Protein AF-A0AAV6TNE2-F1 (afdb_monomer_lite)

Secondary structure (DSSP, 8-state):
-HHHHHHH--------SSS----B-TTSTT--TTS--B-------TTHHHHHHTS----S------S---HHHHHHS-TT-SS-----------GGGTTTTTTS-SS-----TTS-----

Structure (mmCIF, N/CA/C/O backbone):
data_AF-A0AAV6TNE2-F1
#
_entry.id   AF-A0AAV6TNE2-F1
#
loop_
_atom_site.group_PDB
_atom_site.id
_atom_site.type_symbol
_atom_site.label_atom_id
_atom_site.label_alt_id
_atom_site.label_comp_id
_atom_site.label_asym_id
_atom_site.label_entity_id
_atom_site.label_seq_id
_atom_site.pdbx_PDB_ins_code
_atom_site.Cartn_x
_atom_site.Cartn_y
_atom_site.Cartn_z
_atom_site.occupancy
_atom_site.B_iso_or_equiv
_atom_site.auth_seq_id
_atom_site.auth_comp_id
_atom_site.auth_asym_id
_atom_site.auth_atom_id
_atom_site.pdbx_PDB_model_num
ATOM 1 N N . MET A 1 1 ? -9.514 10.725 19.065 1.00 85.75 1 MET A N 1
ATOM 2 C CA . MET A 1 1 ? -9.821 9.895 17.883 1.00 85.75 1 MET A CA 1
ATOM 3 C C . MET A 1 1 ? -9.699 10.674 16.581 1.00 85.75 1 MET A C 1
ATOM 5 O O . MET A 1 1 ? -8.943 10.235 15.737 1.00 85.75 1 MET A O 1
ATOM 9 N N . HIS A 1 2 ? -10.319 11.853 16.436 1.00 88.06 2 HIS A N 1
ATOM 10 C CA . HIS A 1 2 ? -10.117 12.716 15.256 1.00 88.06 2 HIS A CA 1
ATOM 11 C C . HIS A 1 2 ? -8.633 12.967 14.927 1.00 88.06 2 HIS A C 1
ATOM 13 O O . HIS A 1 2 ? -8.167 12.573 13.869 1.00 88.06 2 HIS A O 1
ATOM 19 N N . LEU A 1 3 ? -7.871 13.511 15.886 1.00 91.88 3 LEU A N 1
ATOM 20 C CA . LEU A 1 3 ? -6.433 13.774 15.720 1.00 91.88 3 LEU A CA 1
ATOM 21 C C . LEU A 1 3 ? 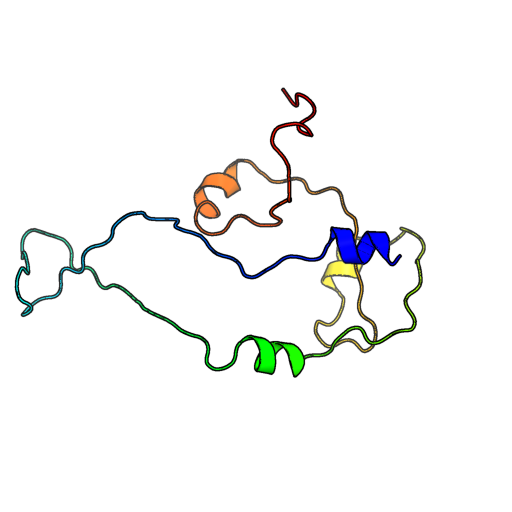-5.613 12.512 15.412 1.00 91.88 3 LEU A C 1
ATOM 23 O O . LEU A 1 3 ? -4.616 12.584 14.707 1.00 91.88 3 LEU A O 1
ATOM 27 N N . PHE A 1 4 ? -6.037 11.360 15.933 1.00 90.25 4 PHE A N 1
ATOM 28 C CA . PHE A 1 4 ? -5.383 10.077 15.681 1.00 90.25 4 PHE A CA 1
ATOM 29 C C . PHE A 1 4 ? -5.547 9.658 14.211 1.00 90.25 4 PHE A C 1
ATOM 31 O O . PHE A 1 4 ? -4.566 9.358 13.537 1.00 90.25 4 PHE A O 1
ATOM 38 N N . ILE A 1 5 ? -6.771 9.748 13.683 1.00 91.00 5 ILE A N 1
ATOM 39 C CA . ILE A 1 5 ? -7.077 9.449 12.277 1.00 91.00 5 ILE A CA 1
ATOM 40 C C . ILE A 1 5 ? -6.403 10.464 11.338 1.00 91.00 5 ILE A C 1
ATOM 42 O O . ILE A 1 5 ? -5.807 10.082 10.330 1.00 91.00 5 ILE A O 1
ATOM 46 N N . GLU A 1 6 ? -6.428 11.755 11.679 1.00 90.50 6 GLU A N 1
ATOM 47 C CA . GLU A 1 6 ? -5.737 12.789 10.897 1.00 90.50 6 GLU A CA 1
ATOM 48 C C . GLU A 1 6 ? -4.224 12.558 10.852 1.00 90.50 6 GLU A C 1
ATOM 50 O O . GLU A 1 6 ? -3.627 12.628 9.776 1.00 90.50 6 GLU A O 1
ATOM 55 N N . LYS A 1 7 ? -3.601 12.212 11.991 1.00 88.69 7 LYS A N 1
ATOM 56 C CA . LYS A 1 7 ? -2.170 11.876 12.057 1.00 88.69 7 LYS A CA 1
ATOM 57 C C . LYS A 1 7 ? -1.834 10.666 11.183 1.00 88.69 7 LYS A C 1
ATOM 59 O O . LYS A 1 7 ? -0.737 10.624 10.630 1.00 88.69 7 LYS A O 1
ATOM 64 N N . GLY A 1 8 ? -2.754 9.713 11.022 1.00 88.31 8 GLY A N 1
ATOM 65 C CA . GLY A 1 8 ? -2.595 8.539 10.155 1.00 88.31 8 GLY A CA 1
ATOM 66 C C . GLY A 1 8 ? -2.837 8.798 8.663 1.00 88.31 8 GLY A C 1
ATOM 67 O O . GLY A 1 8 ? -2.426 7.997 7.828 1.00 88.31 8 GLY A O 1
ATOM 68 N N . THR A 1 9 ? -3.455 9.920 8.290 1.00 88.88 9 THR A N 1
ATOM 69 C CA . THR A 1 9 ? -3.821 10.185 6.891 1.00 88.88 9 THR A CA 1
ATOM 70 C C . THR A 1 9 ? -2.579 10.450 6.030 1.00 88.88 9 THR A C 1
ATOM 72 O O . THR A 1 9 ? -1.680 11.210 6.406 1.00 88.88 9 THR A O 1
ATOM 75 N N . ARG A 1 10 ? -2.511 9.814 4.855 1.00 88.31 10 ARG A N 1
ATOM 76 C CA . ARG A 1 10 ? -1.423 9.953 3.872 1.00 88.31 10 ARG A CA 1
ATOM 77 C C . ARG A 1 10 ? -1.995 10.211 2.478 1.00 88.31 10 ARG A C 1
ATOM 79 O O . ARG A 1 10 ? -3.136 9.863 2.190 1.00 88.31 10 ARG A O 1
ATOM 86 N N . GLY A 1 11 ? -1.194 10.856 1.630 1.00 89.19 11 GLY A N 1
ATOM 87 C CA . GLY A 1 11 ? -1.503 11.034 0.210 1.00 89.19 11 GLY A CA 1
ATOM 88 C C . GLY A 1 11 ? -1.138 9.802 -0.623 1.00 89.19 11 GLY A C 1
ATOM 89 O O . GLY A 1 11 ? -0.816 8.745 -0.086 1.00 89.19 11 GLY A O 1
ATOM 90 N N . GLY A 1 12 ? -1.157 9.955 -1.948 1.00 88.38 12 GLY A N 1
ATOM 91 C CA . GLY A 1 12 ? -0.665 8.919 -2.857 1.00 88.38 12 GLY A CA 1
ATOM 92 C C . GLY A 1 12 ? 0.830 8.643 -2.666 1.00 88.38 12 GLY A C 1
ATOM 93 O O . GLY A 1 12 ? 1.610 9.552 -2.370 1.00 88.38 12 GLY A O 1
ATOM 94 N N . VAL A 1 13 ? 1.230 7.387 -2.860 1.00 88.06 13 VAL A N 1
ATOM 95 C CA . VAL A 1 13 ? 2.640 6.984 -2.842 1.00 88.06 13 VAL A CA 1
ATOM 96 C C . VAL A 1 13 ? 3.301 7.443 -4.142 1.00 88.06 13 VAL A C 1
ATOM 98 O O . VAL A 1 13 ? 2.860 7.085 -5.230 1.00 88.06 13 VAL A O 1
ATOM 101 N N . SER A 1 14 ? 4.367 8.234 -4.027 1.00 88.00 14 SER A N 1
ATOM 102 C CA . SER A 1 14 ? 5.191 8.673 -5.157 1.00 88.00 14 SER A CA 1
ATOM 103 C C . SER A 1 14 ? 6.650 8.376 -4.847 1.00 88.00 14 SER A C 1
ATOM 105 O O . SER A 1 14 ? 7.241 9.009 -3.974 1.00 88.00 14 SER A O 1
ATOM 107 N N . MET A 1 15 ? 7.234 7.424 -5.571 1.00 86.44 15 MET A N 1
ATOM 108 C CA . MET A 1 15 ? 8.582 6.926 -5.318 1.00 86.44 15 MET A CA 1
ATOM 109 C C . MET A 1 15 ? 9.343 6.710 -6.625 1.00 86.44 15 MET A C 1
ATOM 111 O O . MET A 1 15 ? 8.768 6.326 -7.640 1.00 86.44 15 MET A O 1
ATOM 115 N N . ILE A 1 16 ? 10.655 6.943 -6.579 1.00 87.00 16 ILE A N 1
ATOM 116 C CA . ILE A 1 16 ? 11.591 6.581 -7.644 1.00 87.00 16 ILE A CA 1
ATOM 117 C C . ILE A 1 16 ? 12.646 5.679 -7.014 1.00 87.00 16 ILE A C 1
ATOM 119 O O . ILE A 1 16 ? 13.559 6.165 -6.350 1.00 87.00 16 ILE A O 1
ATOM 123 N N . THR A 1 17 ? 12.512 4.373 -7.224 1.00 85.31 17 THR A N 1
ATOM 124 C CA . THR A 1 17 ? 13.457 3.379 -6.701 1.00 85.31 17 THR A CA 1
ATOM 125 C C . THR A 1 17 ? 14.705 3.292 -7.578 1.00 85.31 17 THR A C 1
ATOM 127 O O . THR A 1 17 ? 15.839 3.322 -7.104 1.00 85.31 17 THR A O 1
ATOM 130 N N . HIS A 1 18 ? 14.498 3.316 -8.897 1.00 85.06 18 HIS A N 1
ATOM 131 C CA . HIS A 1 18 ? 15.547 3.292 -9.901 1.00 85.06 18 HIS A CA 1
ATOM 132 C C . HIS A 1 18 ? 15.469 4.535 -10.792 1.00 85.06 18 HIS A C 1
ATOM 134 O O . HIS A 1 18 ? 14.504 4.737 -11.527 1.00 85.06 18 HIS A O 1
ATOM 140 N N . ARG A 1 19 ? 16.502 5.386 -10.745 1.00 86.00 19 ARG A N 1
ATOM 141 C CA . ARG A 1 19 ? 16.484 6.713 -11.392 1.00 86.00 19 ARG A CA 1
ATOM 142 C C . ARG A 1 19 ? 16.433 6.676 -12.920 1.00 86.00 19 ARG A C 1
ATOM 144 O O . ARG A 1 19 ? 15.983 7.644 -13.524 1.00 86.00 19 ARG A O 1
ATOM 151 N N . HIS A 1 20 ? 16.934 5.614 -13.550 1.00 89.88 20 HIS A N 1
ATOM 152 C CA . HIS A 1 20 ? 16.993 5.524 -15.006 1.00 89.88 20 HIS A CA 1
ATOM 153 C C . HIS A 1 20 ? 17.054 4.073 -15.480 1.00 89.88 20 HIS A C 1
ATOM 155 O O . HIS A 1 20 ? 18.040 3.386 -15.237 1.00 89.88 20 HIS A O 1
ATOM 161 N N . SER A 1 21 ? 16.052 3.635 -16.242 1.00 89.12 21 SER A N 1
ATOM 162 C CA . SER A 1 21 ? 16.077 2.354 -16.951 1.00 89.12 21 SER A CA 1
ATOM 163 C C . SER A 1 21 ? 15.914 2.583 -18.451 1.00 89.12 21 SER A C 1
ATOM 165 O O . SER A 1 21 ? 15.169 3.466 -18.873 1.00 89.12 21 SER A O 1
ATOM 167 N N . LYS A 1 22 ? 16.602 1.775 -19.260 1.00 92.12 22 LYS A N 1
ATOM 168 C CA . LYS A 1 22 ? 16.528 1.800 -20.723 1.00 92.12 22 LYS A CA 1
ATOM 169 C C . LYS A 1 22 ? 16.177 0.406 -21.225 1.00 92.12 22 LYS A C 1
ATOM 171 O O . LYS A 1 22 ? 16.831 -0.561 -20.848 1.00 92.12 22 LYS A O 1
ATOM 176 N N . ALA A 1 23 ? 15.156 0.302 -22.069 1.00 94.44 23 ALA A N 1
ATOM 177 C CA . ALA A 1 23 ? 14.796 -0.964 -22.691 1.00 94.44 23 ALA A CA 1
ATOM 178 C C . ALA A 1 23 ? 15.882 -1.414 -23.688 1.00 94.44 23 ALA A C 1
ATOM 180 O O . ALA A 1 23 ? 16.463 -0.587 -24.393 1.00 94.44 23 ALA A O 1
ATOM 181 N N . ASN A 1 24 ? 16.118 -2.722 -23.768 1.00 96.69 24 ASN A N 1
ATOM 182 C CA . ASN A 1 24 ? 16.977 -3.360 -24.764 1.00 96.69 24 ASN A CA 1
ATOM 183 C C . ASN A 1 24 ? 16.198 -4.528 -25.375 1.00 96.69 24 ASN A C 1
ATOM 185 O O . ASN A 1 24 ? 16.179 -5.624 -24.822 1.00 96.69 24 ASN A O 1
ATOM 189 N N . ILE A 1 25 ? 15.473 -4.269 -26.466 1.00 96.50 25 ILE A N 1
ATOM 190 C CA . ILE A 1 25 ? 14.532 -5.231 -27.057 1.00 96.50 25 ILE A CA 1
ATOM 191 C C . ILE A 1 25 ? 14.989 -5.565 -28.483 1.00 96.50 25 ILE A C 1
ATOM 193 O O . ILE A 1 25 ? 15.121 -4.637 -29.292 1.00 96.50 25 ILE A O 1
ATOM 197 N N . PRO A 1 26 ? 15.202 -6.851 -28.827 1.00 96.38 26 PRO A N 1
ATOM 198 C CA . PRO A 1 26 ? 15.595 -7.258 -30.173 1.00 96.38 26 PRO A CA 1
ATOM 199 C C . PRO A 1 26 ? 14.685 -6.666 -31.256 1.00 96.38 26 PRO A C 1
ATOM 201 O O . PRO A 1 26 ? 13.461 -6.716 -31.152 1.00 96.38 26 PRO A O 1
ATOM 204 N N . GLY A 1 27 ? 15.289 -6.100 -32.303 1.00 93.06 27 GLY A N 1
ATOM 205 C CA . GLY A 1 27 ? 14.563 -5.524 -33.443 1.00 93.06 27 GLY A CA 1
ATOM 206 C C . GLY A 1 27 ? 14.093 -4.075 -33.267 1.00 93.06 27 GLY A C 1
ATOM 207 O O . GLY A 1 27 ? 13.504 -3.520 -34.192 1.00 93.06 27 GLY A O 1
ATOM 208 N N . THR A 1 28 ? 14.373 -3.436 -32.128 1.00 94.31 28 THR A N 1
ATOM 209 C CA . THR A 1 28 ? 14.111 -2.002 -31.917 1.00 94.31 28 THR A CA 1
ATOM 210 C C . THR A 1 28 ? 15.338 -1.132 -32.218 1.00 94.31 28 THR A C 1
ATOM 212 O O . THR A 1 28 ? 16.479 -1.601 -32.223 1.00 94.31 28 THR A O 1
ATOM 215 N N . ILE A 1 29 ? 15.115 0.160 -32.489 1.00 93.06 29 ILE A N 1
ATOM 216 C CA . ILE A 1 29 ? 16.195 1.133 -32.710 1.00 93.06 29 ILE A CA 1
ATOM 217 C C . ILE A 1 29 ? 17.042 1.247 -31.436 1.00 93.06 29 ILE A C 1
ATOM 219 O O . ILE A 1 29 ? 16.524 1.545 -30.363 1.00 93.06 29 ILE A O 1
ATOM 223 N N . GLY A 1 30 ? 18.357 1.053 -31.572 1.00 91.19 30 GLY A N 1
ATOM 224 C CA . GLY A 1 30 ? 19.299 1.131 -30.453 1.00 91.19 30 GLY A CA 1
ATOM 225 C C . GLY A 1 30 ? 19.464 -0.164 -29.648 1.00 91.19 30 GLY A C 1
ATOM 226 O O . GLY A 1 30 ? 20.096 -0.107 -28.595 1.00 91.19 30 GLY A O 1
ATOM 227 N N . TYR A 1 31 ? 18.930 -1.296 -30.128 1.00 96.50 31 TYR A N 1
ATOM 228 C CA . TYR A 1 31 ? 19.192 -2.630 -29.575 1.00 96.50 31 TYR A CA 1
ATOM 229 C C . TYR A 1 31 ? 20.684 -2.988 -29.621 1.00 96.50 31 TYR A C 1
ATOM 231 O O . TYR A 1 31 ? 21.343 -2.800 -30.648 1.00 96.50 31 TYR A O 1
ATOM 239 N N . ASN A 1 32 ? 21.191 -3.565 -28.531 1.00 96.00 32 ASN A N 1
ATOM 240 C CA . ASN A 1 32 ? 22.545 -4.093 -28.433 1.00 96.00 32 ASN A CA 1
ATOM 241 C C . ASN A 1 32 ? 22.506 -5.587 -28.075 1.00 96.00 32 ASN A C 1
ATOM 243 O O . ASN A 1 32 ? 22.125 -5.957 -26.967 1.00 96.00 32 ASN A O 1
ATOM 247 N N . ALA A 1 33 ? 22.957 -6.442 -28.999 1.00 95.44 33 ALA A N 1
ATOM 248 C CA . ALA A 1 33 ? 23.020 -7.893 -28.800 1.00 95.44 33 ALA A CA 1
ATOM 249 C C . ALA A 1 33 ? 24.079 -8.344 -27.774 1.00 95.44 33 ALA A C 1
ATOM 251 O O . ALA A 1 33 ? 24.089 -9.509 -27.391 1.00 95.44 33 ALA A O 1
ATOM 252 N N . GLN A 1 34 ? 24.980 -7.446 -27.358 1.00 96.56 34 GLN A N 1
ATOM 253 C CA . GLN A 1 34 ? 25.967 -7.698 -26.301 1.00 96.56 34 GLN A CA 1
ATOM 254 C C . GLN A 1 34 ? 25.434 -7.374 -24.898 1.00 96.56 34 GLN A C 1
ATOM 256 O O . GLN A 1 34 ? 26.095 -7.675 -23.909 1.00 96.56 34 GLN A O 1
ATOM 261 N N . GLU A 1 35 ? 24.264 -6.742 -24.802 1.00 94.69 35 GLU A N 1
ATOM 262 C CA . GLU A 1 35 ? 23.599 -6.430 -23.538 1.00 94.69 35 GLU A CA 1
ATOM 263 C C . GLU A 1 35 ? 22.415 -7.374 -23.308 1.00 94.69 35 GLU A C 1
ATOM 265 O O . GLU A 1 35 ? 21.831 -7.915 -24.247 1.00 94.69 35 GLU A O 1
ATOM 270 N N . GLU A 1 36 ? 22.037 -7.557 -22.044 1.00 95.50 36 GLU A N 1
ATOM 271 C CA . GLU A 1 36 ? 20.868 -8.352 -21.675 1.00 95.50 36 GLU A CA 1
ATOM 272 C C . GLU A 1 36 ? 19.577 -7.725 -22.220 1.00 95.50 36 GLU A C 1
ATOM 274 O O . GLU A 1 36 ? 19.429 -6.498 -22.258 1.00 95.50 36 GLU A O 1
ATOM 279 N N . ASN A 1 37 ? 18.621 -8.563 -22.625 1.00 95.38 37 ASN A N 1
ATOM 280 C CA . ASN A 1 37 ? 17.304 -8.086 -23.029 1.00 95.38 37 ASN A CA 1
ATOM 281 C C . ASN A 1 37 ? 16.584 -7.458 -21.829 1.00 95.38 37 ASN A C 1
ATOM 283 O O . ASN A 1 37 ? 16.432 -8.089 -20.786 1.00 95.38 37 ASN A O 1
ATOM 287 N N . ARG A 1 38 ? 16.088 -6.229 -21.989 1.00 93.31 38 ARG A N 1
ATOM 288 C CA . ARG A 1 38 ? 15.405 -5.493 -20.920 1.00 93.31 38 ARG A CA 1
ATOM 289 C C . ARG A 1 38 ? 14.096 -4.904 -21.409 1.00 93.31 38 ARG A C 1
ATOM 291 O O . ARG A 1 38 ? 14.068 -4.167 -22.394 1.00 93.31 38 ARG A O 1
ATOM 298 N N . HIS A 1 39 ? 13.032 -5.168 -20.663 1.00 93.06 39 HIS A N 1
ATOM 299 C CA . HIS A 1 39 ? 11.709 -4.597 -20.884 1.00 93.06 39 HIS A CA 1
ATOM 300 C C . HIS A 1 39 ? 11.372 -3.621 -19.756 1.00 93.06 39 HIS A C 1
ATOM 302 O O . HIS A 1 39 ? 11.785 -3.819 -18.616 1.00 93.06 39 HIS A O 1
ATOM 308 N N . ILE A 1 40 ? 10.631 -2.564 -20.082 1.00 92.44 40 ILE A N 1
ATOM 309 C CA . ILE A 1 40 ? 10.082 -1.631 -19.097 1.00 92.44 40 ILE A CA 1
ATOM 310 C C . ILE A 1 40 ? 8.577 -1.854 -19.073 1.00 92.44 40 ILE A C 1
ATOM 312 O O . ILE A 1 40 ? 7.922 -1.766 -20.113 1.00 92.44 40 ILE A O 1
ATOM 316 N N . LEU A 1 41 ? 8.050 -2.171 -17.895 1.00 91.44 41 LEU A N 1
ATOM 317 C CA . LEU A 1 41 ? 6.625 -2.349 -17.674 1.00 91.44 41 LEU A CA 1
ATOM 318 C C . LEU A 1 41 ? 6.025 -1.032 -17.178 1.00 91.44 41 LEU A C 1
ATOM 320 O O . LEU A 1 41 ? 6.550 -0.421 -16.250 1.00 91.44 41 LEU A O 1
ATOM 324 N N . TYR A 1 42 ? 4.921 -0.617 -17.791 1.00 91.06 42 TYR A N 1
ATOM 325 C CA . TYR A 1 42 ? 4.120 0.510 -17.333 1.00 91.06 42 TYR A CA 1
ATOM 326 C C . TYR A 1 42 ? 2.713 0.007 -17.028 1.00 91.06 42 TYR A C 1
ATOM 328 O O . TYR A 1 42 ? 2.029 -0.499 -17.919 1.00 91.06 42 TYR A O 1
ATOM 336 N N . LEU A 1 43 ? 2.316 0.104 -15.761 1.00 93.50 43 LEU A N 1
ATOM 337 C CA . LEU A 1 43 ? 0.989 -0.258 -15.278 1.00 93.50 43 LEU A CA 1
ATOM 338 C C . LEU A 1 43 ? 0.314 1.000 -14.746 1.00 93.50 43 LEU A C 1
ATOM 340 O O . LEU A 1 43 ? 0.941 1.773 -14.025 1.00 93.50 43 LEU A O 1
ATOM 344 N N . ASP A 1 44 ? -0.961 1.164 -15.078 1.00 95.25 44 ASP A N 1
ATOM 345 C CA . ASP A 1 44 ? -1.798 2.233 -14.552 1.00 95.25 44 ASP A CA 1
ATOM 346 C C . ASP A 1 44 ? -3.155 1.659 -14.140 1.00 95.25 44 ASP A C 1
ATOM 348 O O . ASP A 1 44 ? -3.744 0.830 -14.843 1.00 95.25 44 ASP A O 1
ATOM 352 N N . ALA A 1 45 ? -3.622 2.061 -12.961 1.00 95.50 45 ALA A N 1
ATOM 353 C CA . ALA A 1 45 ? -4.902 1.630 -12.429 1.00 95.50 45 ALA A CA 1
ATOM 354 C C . ALA A 1 45 ? -6.000 2.610 -12.859 1.00 95.50 45 ALA A C 1
ATOM 356 O O . ALA A 1 45 ? -6.091 3.731 -12.356 1.00 95.50 45 ALA A O 1
ATOM 357 N N . ASN A 1 46 ? -6.901 2.150 -13.730 1.00 96.44 46 ASN A N 1
ATOM 358 C CA . ASN A 1 46 ? -8.068 2.926 -14.141 1.00 96.44 46 ASN A CA 1
ATOM 359 C C . ASN A 1 46 ? -8.983 3.203 -12.936 1.00 96.44 46 ASN A C 1
ATOM 361 O O . ASN A 1 46 ? -9.617 2.288 -12.415 1.00 96.44 46 ASN A O 1
ATOM 365 N N . ASN A 1 47 ? -9.102 4.473 -12.536 1.00 96.19 47 ASN A N 1
ATOM 366 C CA . ASN A 1 47 ? -9.951 4.921 -11.426 1.00 96.19 47 ASN A CA 1
ATOM 367 C C . ASN A 1 47 ? -9.601 4.280 -10.063 1.00 96.19 47 ASN A C 1
ATOM 369 O O . ASN A 1 47 ? -10.471 3.751 -9.368 1.00 96.19 47 ASN A O 1
ATOM 373 N N . LEU A 1 48 ? -8.325 4.363 -9.664 1.00 95.50 48 LEU A N 1
ATOM 374 C CA . LEU A 1 48 ? -7.820 3.808 -8.400 1.00 95.50 48 LEU A CA 1
ATOM 375 C C . LEU A 1 48 ? -8.654 4.220 -7.173 1.00 95.50 48 LEU A C 1
ATOM 377 O O . LEU A 1 48 ? -9.076 3.363 -6.399 1.00 95.50 48 LEU A O 1
ATOM 381 N N . TYR A 1 49 ? -8.938 5.518 -7.009 1.00 94.31 49 TYR A N 1
ATOM 382 C CA . TYR A 1 49 ? -9.729 5.992 -5.868 1.00 94.31 49 TYR A CA 1
ATOM 383 C C . TYR A 1 49 ? -11.183 5.522 -5.924 1.00 94.31 49 TYR A C 1
ATOM 385 O O . TYR A 1 49 ? -11.732 5.174 -4.887 1.00 94.31 49 TYR A O 1
ATOM 393 N N . GLY A 1 50 ? -11.807 5.451 -7.104 1.00 97.25 50 GLY A N 1
ATOM 394 C CA . GLY A 1 50 ? -13.169 4.926 -7.222 1.00 97.25 50 GLY A CA 1
ATOM 395 C C . GLY A 1 50 ? -13.261 3.438 -6.878 1.00 97.25 50 GLY A C 1
ATOM 396 O O . GLY A 1 50 ? -14.217 3.020 -6.225 1.00 97.25 50 GLY A O 1
ATOM 397 N N . TRP A 1 51 ? -12.249 2.648 -7.251 1.00 95.69 51 TRP A N 1
ATOM 398 C CA . TRP A 1 51 ? -12.145 1.253 -6.824 1.00 95.69 51 TRP A CA 1
ATOM 399 C C . TRP A 1 51 ? -11.979 1.136 -5.302 1.00 95.69 51 TRP A C 1
ATOM 401 O O . TRP A 1 51 ? -12.709 0.369 -4.674 1.00 95.69 51 TRP A O 1
ATOM 411 N N . ALA A 1 52 ? -11.097 1.945 -4.702 1.00 94.06 52 ALA A N 1
ATOM 412 C CA . ALA A 1 52 ? -10.899 1.985 -3.252 1.00 94.06 52 ALA A CA 1
ATOM 413 C C . ALA A 1 52 ? -12.174 2.422 -2.504 1.00 94.06 52 ALA A C 1
ATOM 415 O O . ALA A 1 52 ? -12.534 1.831 -1.494 1.00 94.06 52 ALA A O 1
ATOM 416 N N . MET A 1 53 ? -12.913 3.399 -3.038 1.00 95.06 53 MET A N 1
ATOM 417 C CA . MET A 1 53 ? -14.196 3.848 -2.482 1.00 95.06 53 MET A CA 1
ATOM 418 C C . MET A 1 53 ? -15.325 2.819 -2.611 1.00 95.06 53 MET A C 1
ATOM 420 O O . MET A 1 53 ? -16.368 2.982 -1.983 1.00 95.06 53 MET A O 1
ATOM 424 N N . SER A 1 54 ? -15.135 1.787 -3.435 1.00 94.06 54 SER A N 1
ATOM 425 C CA . SER A 1 54 ? -16.071 0.667 -3.562 1.00 94.06 54 SER A CA 1
ATOM 426 C C . SER A 1 54 ? -15.780 -0.462 -2.563 1.00 94.06 54 SER A C 1
ATOM 428 O O . SER A 1 54 ? -16.546 -1.421 -2.508 1.00 94.06 54 SER A O 1
ATOM 430 N N . GLN A 1 55 ? -14.684 -0.368 -1.801 1.00 92.19 55 GLN A N 1
ATOM 431 C CA . GLN A 1 55 ? -14.353 -1.304 -0.723 1.00 92.19 55 GLN A CA 1
ATOM 432 C C . GLN A 1 55 ? -15.098 -0.927 0.572 1.00 92.19 55 GLN A C 1
ATOM 434 O O . GLN A 1 55 ? -15.612 0.191 0.676 1.00 92.19 55 GLN A O 1
ATOM 439 N N . PRO A 1 56 ? -15.164 -1.818 1.579 1.00 92.12 56 PRO A N 1
ATOM 440 C CA . PRO A 1 56 ? -15.640 -1.458 2.911 1.00 92.12 56 PRO A CA 1
ATOM 441 C C . PRO A 1 56 ? -14.853 -0.267 3.479 1.00 92.12 56 PRO A C 1
ATOM 443 O O . PRO A 1 56 ? -13.626 -0.293 3.553 1.00 92.12 56 PRO A O 1
ATOM 446 N N . LEU A 1 57 ? -15.564 0.796 3.866 1.00 92.38 57 LEU A N 1
ATOM 447 C CA . LEU A 1 57 ? -14.975 2.013 4.425 1.00 92.38 57 LEU A CA 1
ATOM 448 C C . LEU A 1 57 ? -15.479 2.253 5.851 1.00 92.38 57 LEU A C 1
ATOM 450 O O . LEU A 1 57 ? -16.656 2.011 6.134 1.00 92.38 57 LEU A O 1
ATOM 454 N N . PRO A 1 58 ? -14.641 2.803 6.745 1.00 91.62 58 PRO A N 1
ATOM 455 C CA . PRO A 1 58 ? -15.083 3.183 8.076 1.00 91.62 58 PRO A CA 1
ATOM 456 C C . PRO A 1 58 ? -16.025 4.395 7.992 1.00 91.62 58 PRO A C 1
ATOM 458 O O . PRO A 1 58 ? -15.609 5.499 7.643 1.00 91.62 58 PRO A O 1
ATOM 461 N N . VAL A 1 59 ? -17.305 4.194 8.317 1.00 92.00 59 VAL A N 1
ATOM 462 C CA . VAL A 1 59 ? -18.346 5.238 8.202 1.00 92.00 59 VAL A CA 1
ATOM 463 C C . VAL A 1 59 ? -18.733 5.897 9.529 1.00 92.00 59 VAL A C 1
ATOM 465 O O . VAL A 1 59 ? -19.334 6.971 9.524 1.00 92.00 59 VAL A O 1
ATOM 468 N N . GLY A 1 60 ? -18.422 5.286 10.676 1.00 92.62 60 GLY A N 1
ATOM 469 C CA . GLY A 1 60 ? -18.844 5.798 11.979 1.00 92.62 60 GLY A CA 1
ATOM 470 C C . GLY A 1 60 ? -18.663 4.801 13.120 1.00 92.62 60 GLY A C 1
ATOM 471 O O . GLY A 1 60 ? -17.996 3.787 12.964 1.00 92.62 60 GLY A O 1
ATOM 472 N N . ASN A 1 61 ? -19.270 5.109 14.273 1.00 94.12 61 ASN A N 1
ATOM 473 C CA . ASN A 1 61 ? -19.228 4.292 15.499 1.00 94.12 61 ASN A CA 1
ATOM 474 C C . ASN A 1 61 ? -17.817 3.976 16.010 1.00 94.12 61 ASN A C 1
ATOM 476 O O . ASN A 1 61 ? -17.600 2.956 16.656 1.00 94.12 61 ASN A O 1
ATOM 480 N N . PHE A 1 62 ? -16.861 4.865 15.751 1.00 92.81 62 PHE A N 1
ATOM 481 C CA . PHE A 1 62 ? -15.498 4.668 16.209 1.00 92.81 62 PHE A CA 1
ATOM 482 C C . PHE A 1 62 ? -15.424 4.643 17.741 1.00 92.81 62 PHE A C 1
ATOM 484 O O . PHE A 1 62 ? -15.934 5.538 18.422 1.00 92.81 62 PHE A O 1
ATOM 491 N N . GLN A 1 63 ? -14.763 3.619 18.275 1.00 92.44 63 GLN A N 1
ATOM 492 C CA . GLN A 1 63 ? -14.594 3.396 19.705 1.00 92.44 63 GLN A CA 1
ATOM 493 C C . GLN A 1 63 ? -13.162 2.957 19.994 1.00 92.44 63 GLN A C 1
ATOM 495 O O . GLN A 1 63 ? -12.534 2.273 19.190 1.00 92.44 63 GLN A O 1
ATOM 500 N N . TRP A 1 64 ? -12.641 3.372 21.145 1.00 91.50 64 TRP A N 1
ATOM 501 C CA . TRP A 1 64 ? -11.388 2.830 21.658 1.00 91.50 64 TRP A CA 1
ATOM 502 C C . TRP A 1 64 ? -11.668 1.489 22.330 1.00 91.50 64 TRP A C 1
ATOM 504 O O . TRP A 1 64 ? -12.617 1.384 23.108 1.00 91.50 64 TRP A O 1
ATOM 514 N N . ILE A 1 65 ? -10.836 0.494 22.045 1.00 87.44 65 ILE A N 1
ATOM 515 C CA . ILE A 1 65 ? -10.908 -0.842 22.644 1.00 87.44 65 ILE A CA 1
ATOM 516 C C . ILE A 1 65 ? -9.702 -1.077 23.565 1.00 87.44 65 ILE A C 1
ATOM 518 O O . ILE A 1 65 ? -8.671 -0.422 23.420 1.00 87.44 65 ILE A O 1
ATOM 522 N N . ASP A 1 66 ? -9.854 -1.976 24.540 1.00 80.00 66 ASP A N 1
ATOM 523 C CA . ASP A 1 66 ? -8.789 -2.369 25.483 1.00 80.00 66 ASP A CA 1
ATOM 524 C C . ASP A 1 66 ? -7.587 -2.944 24.696 1.00 80.00 66 ASP A C 1
ATOM 526 O O . ASP A 1 66 ? -7.813 -3.714 23.758 1.00 80.00 66 ASP A O 1
ATOM 530 N N . PRO A 1 67 ? -6.319 -2.640 25.044 1.00 71.25 67 PRO A N 1
ATOM 531 C CA . PRO A 1 67 ? -5.155 -2.944 24.210 1.00 71.25 67 PRO A CA 1
ATOM 532 C C . PRO A 1 67 ? -4.736 -4.424 24.253 1.00 71.25 67 PRO A C 1
ATOM 534 O O . PRO A 1 67 ? -3.598 -4.764 23.952 1.00 71.25 67 PRO A O 1
ATOM 537 N N . LYS A 1 68 ? -5.639 -5.336 24.626 1.00 80.12 68 LYS A N 1
ATOM 538 C CA . LYS A 1 68 ? -5.375 -6.782 24.717 1.00 80.12 68 LYS A CA 1
ATOM 539 C C . LYS A 1 68 ? -5.526 -7.497 23.373 1.00 80.12 68 LYS A C 1
ATOM 541 O O . LYS A 1 68 ? -5.954 -8.646 23.343 1.00 80.12 68 LYS A O 1
ATOM 546 N N . VAL A 1 69 ? -5.216 -6.813 22.279 1.00 86.94 69 VAL A N 1
ATOM 547 C CA . VAL A 1 69 ? -5.206 -7.410 20.944 1.00 86.94 69 VAL A CA 1
ATOM 548 C C . VAL A 1 69 ? -3.850 -8.079 20.747 1.00 86.94 69 VAL A C 1
ATOM 550 O O . VAL A 1 69 ? -2.813 -7.434 20.891 1.00 86.94 69 VAL A O 1
ATOM 553 N N . THR A 1 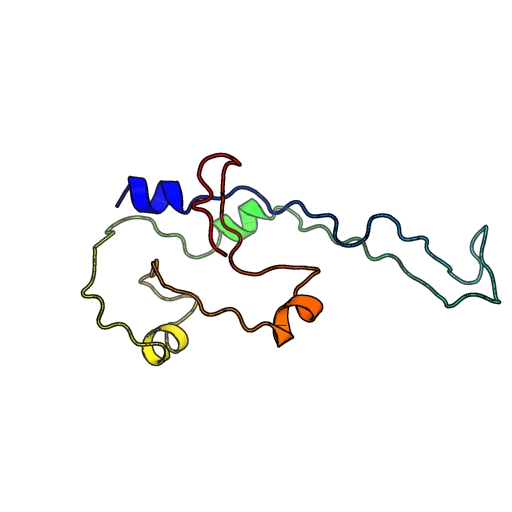70 ? -3.850 -9.375 20.452 1.00 90.44 70 THR A N 1
ATOM 554 C CA . THR A 1 70 ? -2.634 -10.133 20.139 1.00 90.44 70 THR A CA 1
ATOM 555 C C . THR A 1 70 ? -2.361 -10.141 18.637 1.00 90.44 70 THR A C 1
ATOM 557 O O . THR A 1 70 ? -3.256 -9.902 17.829 1.00 90.44 70 THR A O 1
ATOM 560 N N . GLU A 1 71 ? -1.131 -10.465 18.233 1.00 89.88 71 GLU A N 1
ATOM 561 C CA . GLU A 1 71 ? -0.788 -10.650 16.816 1.00 89.88 71 GLU A CA 1
ATOM 562 C C . GLU A 1 71 ? -1.679 -11.710 16.147 1.00 89.88 71 GLU A C 1
ATOM 564 O O . GLU A 1 71 ? -2.102 -11.547 15.006 1.00 89.88 71 GLU A O 1
ATOM 569 N N . GLN A 1 72 ? -2.029 -12.772 16.877 1.00 92.00 72 GLN A N 1
ATOM 570 C CA . GLN A 1 72 ? -2.918 -13.826 16.391 1.00 92.00 72 GLN A CA 1
ATOM 571 C C . GLN A 1 72 ? -4.341 -13.318 16.154 1.00 92.00 72 GLN A C 1
ATOM 573 O O . GLN A 1 72 ? -4.983 -13.764 15.204 1.00 92.00 72 GLN A O 1
ATOM 578 N N . ASP A 1 73 ? -4.822 -12.388 16.983 1.00 90.69 73 ASP A N 1
ATOM 579 C CA . ASP A 1 73 ? -6.117 -11.747 16.760 1.00 90.69 73 ASP A CA 1
ATOM 580 C C . ASP A 1 73 ? -6.078 -10.908 15.478 1.00 90.69 73 ASP A C 1
ATOM 582 O O . ASP A 1 73 ? -6.964 -11.050 14.639 1.00 90.69 73 ASP A O 1
ATOM 586 N N . ILE A 1 74 ? -5.017 -10.109 15.288 1.00 90.50 74 ILE A N 1
ATOM 587 C CA . ILE A 1 74 ? -4.832 -9.249 14.104 1.00 90.50 74 ILE A CA 1
ATOM 588 C C . ILE A 1 74 ? -4.823 -10.087 12.823 1.00 90.50 74 ILE A C 1
ATOM 590 O O 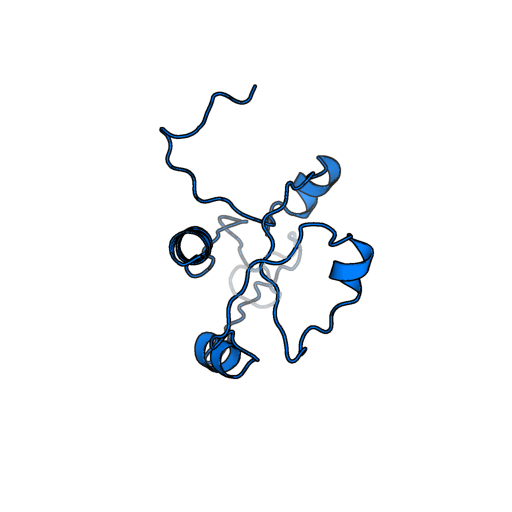. ILE A 1 74 ? -5.543 -9.782 11.877 1.00 90.50 74 ILE A O 1
ATOM 594 N N . LEU A 1 75 ? -4.031 -11.162 12.801 1.00 91.88 75 LEU A N 1
ATOM 595 C CA . LEU A 1 75 ? -3.915 -12.061 11.648 1.00 91.88 75 LEU A CA 1
ATOM 596 C C . LEU A 1 75 ? -5.179 -12.904 11.405 1.00 91.88 75 LEU A C 1
ATOM 598 O O . LEU A 1 75 ? -5.310 -13.516 10.346 1.00 91.88 75 LEU A O 1
ATOM 602 N N . GLY A 1 76 ? -6.081 -12.979 12.387 1.00 92.75 76 GLY A N 1
ATOM 603 C CA . GLY A 1 76 ? -7.335 -13.724 12.305 1.00 92.75 76 GLY A CA 1
ATOM 604 C C . GLY A 1 76 ? -8.533 -12.898 11.835 1.00 92.75 76 GLY A C 1
ATOM 605 O O . GLY A 1 76 ? -9.594 -13.474 11.580 1.00 92.75 76 GLY A O 1
ATOM 606 N N . TRP A 1 77 ? -8.409 -11.573 11.740 1.00 92.00 77 TRP A N 1
ATOM 607 C CA . TRP A 1 77 ? -9.488 -10.712 11.262 1.00 92.00 77 TRP A CA 1
ATOM 608 C C . TRP A 1 77 ? -9.735 -10.894 9.763 1.00 92.00 77 TRP A C 1
ATOM 610 O O . TRP A 1 77 ? -8.817 -11.124 8.982 1.00 92.00 77 TRP A O 1
ATOM 620 N N . ALA A 1 78 ? -11.002 -10.794 9.363 1.00 92.31 78 ALA A N 1
ATOM 621 C CA . ALA A 1 78 ? -11.374 -10.821 7.956 1.00 92.31 78 ALA A CA 1
ATOM 622 C C . ALA A 1 78 ? -11.113 -9.454 7.310 1.00 92.31 78 ALA A C 1
ATOM 624 O O . ALA A 1 78 ? -11.506 -8.428 7.870 1.00 92.31 78 ALA A O 1
ATOM 625 N N . ASP A 1 79 ? -10.530 -9.453 6.110 1.00 88.38 79 ASP A N 1
ATOM 626 C CA . ASP A 1 79 ? -10.272 -8.231 5.332 1.00 88.38 79 ASP A CA 1
ATOM 627 C C . ASP A 1 79 ? -11.566 -7.469 4.980 1.00 88.38 79 ASP A C 1
ATOM 629 O O . ASP A 1 79 ? -11.557 -6.248 4.833 1.00 88.38 79 ASP A O 1
ATOM 633 N N . ASP A 1 80 ? -12.691 -8.182 4.857 1.00 90.00 80 ASP A N 1
ATOM 634 C CA . ASP A 1 80 ? -14.026 -7.668 4.532 1.00 90.00 80 ASP A CA 1
ATOM 635 C C . ASP A 1 80 ? -15.006 -7.739 5.718 1.00 90.00 80 ASP A C 1
ATOM 637 O O . ASP A 1 80 ? -16.228 -7.805 5.544 1.00 90.00 80 ASP A O 1
ATOM 641 N N . GLY A 1 81 ? -14.468 -7.717 6.942 1.00 90.00 81 GLY A N 1
ATOM 642 C CA . GLY A 1 81 ? -15.248 -7.699 8.173 1.00 90.00 81 GLY A CA 1
ATOM 643 C C . GLY A 1 81 ? -16.222 -6.517 8.268 1.00 90.00 81 GLY A C 1
ATOM 644 O O . GLY A 1 81 ? -16.018 -5.446 7.700 1.00 90.00 81 GLY A O 1
ATOM 645 N N . VAL A 1 82 ? -17.302 -6.712 9.033 1.00 91.31 82 VAL A N 1
ATOM 646 C CA . VAL A 1 82 ? -18.283 -5.648 9.326 1.00 91.31 82 VAL A CA 1
ATOM 647 C C . VAL A 1 82 ? -17.656 -4.538 10.174 1.00 91.31 82 VAL A C 1
ATOM 649 O O . VAL A 1 82 ? -17.964 -3.362 9.978 1.00 91.31 82 VAL A O 1
ATOM 652 N N . ASP A 1 83 ? -16.769 -4.924 11.090 1.00 90.75 83 ASP A N 1
ATOM 653 C CA . ASP A 1 83 ? -16.009 -4.020 11.943 1.00 90.75 83 ASP A CA 1
ATOM 654 C C . ASP A 1 83 ? -14.570 -3.908 11.426 1.00 90.75 83 ASP A C 1
ATOM 656 O O . ASP A 1 83 ? -13.929 -4.914 11.120 1.00 90.75 83 ASP A O 1
ATOM 660 N N . GLY A 1 84 ? -14.066 -2.676 11.344 1.00 91.62 84 GLY A N 1
ATOM 661 C CA . GLY A 1 84 ? -12.681 -2.379 10.984 1.00 91.62 84 GLY A CA 1
ATOM 662 C C . GLY A 1 84 ? -11.864 -1.924 12.192 1.00 91.62 84 GLY A C 1
ATOM 663 O O . GLY A 1 84 ? -12.397 -1.319 13.124 1.00 91.62 84 GLY A O 1
ATOM 664 N N . PHE A 1 85 ? -10.554 -2.161 12.147 1.00 90.94 85 PHE A N 1
ATOM 665 C CA . PHE A 1 85 ? -9.631 -1.837 13.234 1.00 90.94 85 PHE A CA 1
ATOM 666 C C . PHE A 1 85 ? -8.536 -0.882 12.754 1.00 90.94 85 PHE A C 1
ATOM 668 O O . PHE A 1 85 ? -7.999 -1.031 11.659 1.00 90.94 85 PHE A O 1
ATOM 67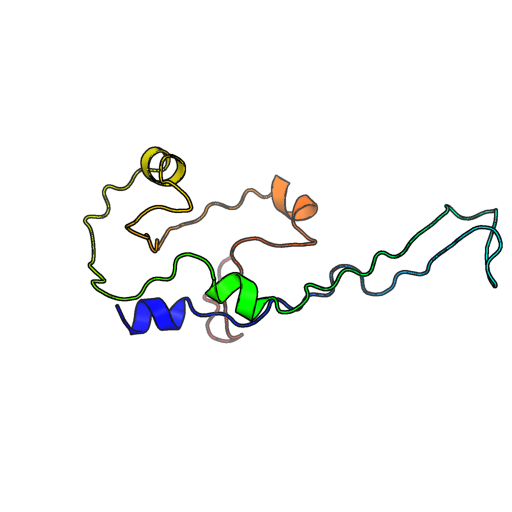5 N N . ILE A 1 86 ? -8.194 0.103 13.586 1.00 91.19 86 ILE A N 1
ATOM 676 C CA . ILE A 1 86 ? -7.036 0.980 13.382 1.00 91.19 86 ILE A CA 1
ATOM 677 C C . ILE A 1 86 ? -6.111 0.766 14.572 1.00 91.19 86 ILE A C 1
ATOM 679 O O . ILE A 1 86 ? -6.540 0.912 15.717 1.00 91.19 86 ILE A O 1
ATOM 683 N N . LEU A 1 87 ? -4.861 0.411 14.294 1.00 90.06 87 LEU A N 1
ATOM 684 C CA . LEU A 1 87 ? -3.882 0.036 15.305 1.00 90.06 87 LEU A CA 1
ATOM 685 C C . LEU A 1 87 ? -2.776 1.089 15.401 1.00 90.06 87 LEU A C 1
ATOM 687 O O . LEU A 1 87 ? -2.264 1.557 14.385 1.00 90.06 87 LEU A O 1
ATOM 691 N N . GLU A 1 88 ? -2.406 1.434 16.631 1.00 89.00 88 GLU A N 1
ATOM 692 C CA . GLU A 1 88 ? -1.154 2.118 16.957 1.00 89.00 88 GLU A CA 1
ATOM 693 C C . GLU A 1 88 ? -0.238 1.074 17.587 1.00 89.00 88 GLU A C 1
ATOM 695 O O . GLU A 1 88 ? -0.596 0.486 18.608 1.00 89.00 88 GLU A O 1
ATOM 700 N N . VAL A 1 89 ? 0.885 0.783 16.937 1.00 87.38 89 VAL A N 1
ATOM 701 C CA . VAL A 1 89 ? 1.796 -0.294 17.337 1.00 87.38 89 VAL A CA 1
ATOM 702 C C . VAL A 1 89 ? 3.235 0.175 17.243 1.00 87.38 89 VAL A C 1
ATOM 704 O O . VAL A 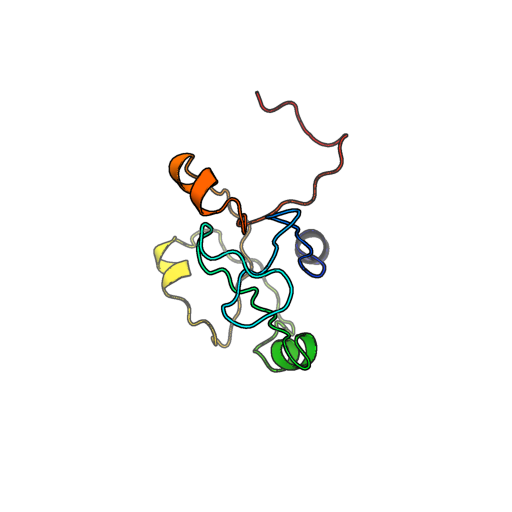1 89 ? 3.569 1.002 16.392 1.00 87.38 89 VAL A O 1
ATOM 707 N N . ASP A 1 90 ? 4.080 -0.420 18.074 1.00 88.88 90 ASP A N 1
ATOM 708 C CA . ASP A 1 90 ? 5.520 -0.412 17.866 1.00 88.88 90 ASP A CA 1
ATOM 709 C C . ASP A 1 90 ? 5.874 -1.514 16.859 1.00 88.88 90 ASP A C 1
ATOM 711 O O . ASP A 1 90 ? 5.364 -2.635 16.945 1.00 88.88 90 ASP A O 1
ATOM 715 N N . LEU A 1 91 ? 6.721 -1.192 15.880 1.00 87.75 91 LEU A N 1
ATOM 716 C CA . LEU A 1 91 ? 7.132 -2.117 14.826 1.00 87.75 91 LEU A CA 1
ATOM 717 C C . LEU A 1 91 ? 8.636 -2.373 14.902 1.00 87.75 91 LEU A C 1
ATOM 719 O O . LEU A 1 91 ? 9.438 -1.464 14.689 1.00 87.75 91 LEU A O 1
ATOM 723 N N . ASP A 1 92 ? 9.011 -3.635 15.087 1.00 90.88 92 ASP A N 1
ATOM 724 C CA . ASP A 1 92 ? 10.379 -4.083 14.851 1.00 90.88 92 ASP A CA 1
ATOM 725 C C . ASP A 1 92 ? 10.584 -4.330 13.353 1.00 90.88 92 ASP A C 1
ATOM 727 O O . ASP A 1 92 ? 9.867 -5.129 12.744 1.00 90.88 92 ASP A O 1
ATOM 731 N N . TYR A 1 93 ? 11.583 -3.671 12.751 1.00 89.31 93 TYR A N 1
ATOM 732 C CA . TYR A 1 93 ? 11.888 -3.824 11.326 1.00 89.31 93 TYR A CA 1
ATOM 733 C C . TYR A 1 93 ? 13.275 -4.442 11.076 1.00 89.31 93 TYR A C 1
ATOM 735 O O . TYR A 1 93 ? 14.282 -3.723 11.027 1.00 89.31 93 TYR A O 1
ATOM 743 N N . PRO A 1 94 ? 13.358 -5.778 10.907 1.00 93.12 94 PRO A N 1
ATOM 744 C CA . PRO A 1 94 ? 14.625 -6.490 10.814 1.00 93.12 94 PRO A CA 1
ATOM 745 C C . PRO A 1 94 ? 15.535 -6.001 9.683 1.00 93.12 94 PRO A C 1
ATOM 747 O O . PRO A 1 94 ? 15.123 -5.919 8.528 1.00 93.12 94 PRO A O 1
ATOM 750 N N . ILE A 1 95 ? 16.816 -5.794 10.003 1.00 93.06 95 ILE A N 1
ATOM 751 C CA . ILE A 1 95 ? 17.840 -5.280 9.071 1.00 93.06 95 ILE A CA 1
ATOM 752 C C . ILE A 1 95 ? 17.930 -6.104 7.781 1.00 93.06 95 ILE A C 1
ATOM 754 O O . ILE A 1 95 ? 18.091 -5.558 6.695 1.00 93.06 95 ILE A O 1
ATOM 758 N N . HIS A 1 96 ? 17.782 -7.426 7.874 1.00 94.81 96 HIS A N 1
ATOM 759 C CA . HIS A 1 96 ? 17.888 -8.310 6.711 1.00 94.81 96 HIS A CA 1
ATOM 760 C C . HIS A 1 96 ? 16.780 -8.098 5.660 1.00 94.81 96 HIS A C 1
ATOM 762 O O . HIS A 1 96 ? 16.913 -8.598 4.546 1.00 94.81 96 HIS A O 1
ATOM 768 N N . LEU A 1 97 ? 15.703 -7.374 5.991 1.00 93.19 97 LEU A N 1
ATOM 769 C CA . LEU A 1 97 ? 14.627 -7.025 5.059 1.00 93.19 97 LEU A CA 1
ATOM 770 C C . LEU A 1 97 ? 14.872 -5.697 4.332 1.00 93.19 97 LEU A C 1
ATOM 772 O O . LEU A 1 97 ? 14.207 -5.425 3.335 1.00 93.19 97 LEU A O 1
ATOM 776 N N . HIS A 1 98 ? 15.810 -4.868 4.803 1.00 90.69 98 HIS A N 1
ATOM 777 C CA . HIS A 1 98 ? 15.983 -3.496 4.311 1.00 90.69 98 HIS A CA 1
ATOM 778 C C . HIS A 1 98 ? 16.341 -3.461 2.825 1.00 90.69 98 HIS A C 1
ATOM 780 O O . HIS A 1 98 ? 15.718 -2.720 2.067 1.00 90.69 98 HIS A O 1
ATOM 786 N N . ASP A 1 99 ? 17.269 -4.315 2.391 1.00 90.69 99 ASP A N 1
ATOM 787 C CA . ASP A 1 99 ? 17.657 -4.401 0.980 1.00 90.69 99 ASP A CA 1
ATOM 788 C C . ASP A 1 99 ? 16.499 -4.912 0.108 1.00 90.69 99 ASP A C 1
ATOM 790 O O . ASP A 1 99 ? 16.230 -4.361 -0.960 1.00 90.69 99 ASP A O 1
ATOM 794 N N . GLY A 1 100 ? 15.771 -5.928 0.583 1.00 90.56 100 GLY A N 1
ATOM 795 C CA . GLY A 1 100 ? 14.657 -6.544 -0.147 1.00 90.56 100 GLY A CA 1
ATOM 796 C C . GLY A 1 100 ? 13.427 -5.645 -0.277 1.00 90.56 100 GLY A C 1
ATOM 797 O O . GLY A 1 100 ? 12.673 -5.768 -1.237 1.00 90.56 100 GLY A O 1
ATOM 798 N N . HIS A 1 101 ? 13.230 -4.726 0.665 1.00 90.94 101 HIS A N 1
ATOM 799 C CA . HIS A 1 101 ? 12.124 -3.768 0.666 1.00 90.94 101 HIS A CA 1
ATOM 800 C C . HIS A 1 101 ? 12.562 -2.360 0.237 1.00 90.94 101 HIS A C 1
ATOM 802 O O . HIS A 1 101 ? 11.788 -1.412 0.354 1.00 90.94 101 HIS A O 1
ATOM 808 N N . SER A 1 102 ? 13.787 -2.199 -0.267 1.00 85.94 102 SER A N 1
ATOM 809 C CA . SER A 1 102 ? 14.324 -0.896 -0.683 1.00 85.94 102 SER A CA 1
ATOM 810 C C . SER A 1 102 ? 13.502 -0.233 -1.795 1.00 85.94 102 SER A C 1
ATOM 812 O O . SER A 1 102 ? 13.433 0.995 -1.855 1.00 85.94 102 SER A O 1
ATOM 814 N N . ASP A 1 103 ? 12.826 -1.035 -2.623 1.00 87.19 103 ASP A N 1
ATOM 815 C CA . ASP A 1 103 ? 11.920 -0.571 -3.673 1.00 87.19 103 ASP A CA 1
ATOM 816 C C . ASP A 1 10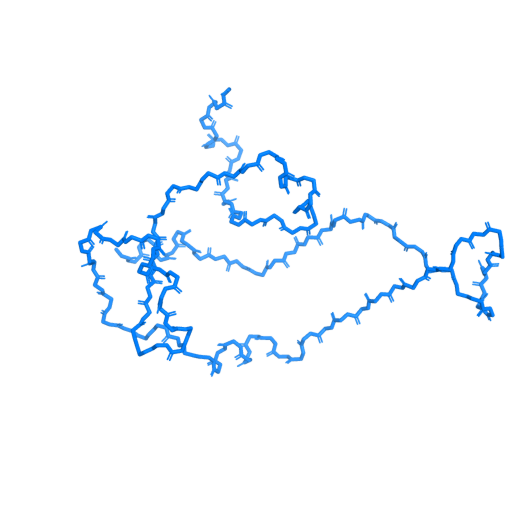3 ? 10.521 -0.183 -3.153 1.00 87.19 103 ASP A C 1
ATOM 818 O O . ASP A 1 103 ? 9.787 0.543 -3.822 1.00 87.19 103 ASP A O 1
ATOM 822 N N . TYR A 1 104 ? 10.119 -0.674 -1.979 1.00 86.31 104 TYR A N 1
ATOM 823 C CA . TYR A 1 104 ? 8.809 -0.395 -1.391 1.00 86.31 104 TYR A CA 1
ATOM 824 C C . TYR A 1 104 ? 8.866 -0.525 0.140 1.00 86.31 104 TYR A C 1
ATOM 826 O O . TYR A 1 104 ? 8.452 -1.548 0.697 1.00 86.31 104 TYR A O 1
ATOM 834 N N . PRO A 1 105 ? 9.414 0.484 0.843 1.00 83.75 105 PRO A N 1
ATOM 835 C CA . PRO A 1 105 ? 9.539 0.434 2.291 1.00 83.75 105 PRO A CA 1
ATOM 836 C C . PRO A 1 105 ? 8.155 0.433 2.943 1.00 83.75 105 PRO A C 1
ATOM 838 O O . PRO A 1 105 ? 7.278 1.231 2.603 1.00 83.75 105 PRO A O 1
ATOM 841 N N . LEU A 1 106 ? 7.970 -0.474 3.899 1.00 86.25 106 LEU A N 1
ATOM 842 C CA . LEU A 1 106 ? 6.722 -0.612 4.638 1.00 86.25 106 LEU A CA 1
ATOM 843 C C . LEU A 1 106 ? 6.645 0.426 5.766 1.00 86.25 106 LEU A C 1
ATOM 845 O O . LEU A 1 106 ? 7.664 0.819 6.324 1.00 86.25 106 LEU A O 1
ATOM 849 N N . ALA A 1 107 ? 5.421 0.847 6.096 1.00 85.06 107 ALA A N 1
ATOM 850 C CA . ALA A 1 107 ? 5.116 1.773 7.192 1.00 85.06 107 ALA A CA 1
ATOM 851 C C . ALA A 1 107 ? 5.913 3.107 7.188 1.00 85.06 107 ALA A C 1
ATOM 853 O O . ALA A 1 107 ? 6.502 3.473 8.204 1.00 85.06 107 ALA A O 1
ATOM 854 N N . PRO A 1 108 ? 5.927 3.881 6.083 1.00 81.00 108 PRO A N 1
ATOM 855 C CA . PRO A 1 108 ? 6.628 5.162 6.051 1.00 81.00 108 PRO A CA 1
ATOM 856 C C . PRO A 1 108 ? 6.003 6.187 7.012 1.00 81.00 108 PRO A C 1
ATOM 858 O O . PRO A 1 108 ? 4.803 6.492 6.950 1.00 81.00 108 PRO A O 1
ATOM 861 N N . GLU A 1 109 ? 6.835 6.782 7.865 1.00 79.25 109 GLU A N 1
ATOM 862 C CA . GLU A 1 109 ? 6.432 7.862 8.762 1.00 79.25 109 GLU A CA 1
ATOM 863 C C . GLU A 1 109 ? 6.611 9.243 8.111 1.00 79.25 109 GLU A C 1
ATOM 865 O O . GLU A 1 109 ? 7.509 9.483 7.302 1.00 79.25 109 GLU A O 1
ATOM 870 N N . ARG A 1 110 ? 5.718 10.178 8.456 1.00 76.81 110 ARG A N 1
ATOM 871 C CA . ARG A 1 110 ? 5.871 11.586 8.093 1.00 76.81 110 ARG A CA 1
ATOM 872 C C . ARG A 1 110 ? 6.705 12.273 9.172 1.00 76.81 110 ARG A C 1
ATOM 874 O O . ARG A 1 110 ? 6.162 12.590 10.225 1.00 76.81 110 ARG A O 1
ATOM 881 N N . SER A 1 111 ? 7.948 12.609 8.851 1.00 75.00 111 SER A N 1
ATOM 882 C CA . SER A 1 111 ? 8.836 13.357 9.751 1.00 75.00 111 SER A CA 1
ATOM 883 C C . SER A 1 111 ? 9.272 14.673 9.103 1.00 75.00 111 SER A C 1
ATOM 885 O O . SER A 1 111 ? 9.577 14.721 7.909 1.00 75.00 111 SER A O 1
ATOM 887 N N . CYS A 1 112 ? 9.292 15.761 9.874 1.00 74.38 112 CYS A N 1
ATOM 888 C CA . CYS A 1 112 ? 9.954 17.003 9.478 1.00 74.38 112 CYS A CA 1
ATOM 889 C C . CYS A 1 112 ? 11.392 16.985 10.015 1.00 74.38 112 CYS A C 1
ATOM 891 O O . CYS A 1 112 ? 11.638 16.497 11.112 1.00 74.38 112 CYS A O 1
ATOM 893 N N . LEU A 1 113 ? 12.342 17.565 9.277 1.00 63.09 113 LEU A N 1
ATOM 894 C CA . LEU A 1 113 ? 13.783 17.577 9.603 1.00 63.09 113 LEU A CA 1
ATOM 895 C C . LEU A 1 113 ? 14.169 18.306 10.919 1.00 63.09 113 LEU A C 1
ATOM 897 O O . LEU A 1 113 ? 15.353 18.488 11.175 1.00 63.09 113 LEU A O 1
ATOM 901 N N . GLY A 1 114 ? 13.206 18.726 11.744 1.00 66.19 114 GLY A N 1
ATOM 902 C CA . GLY A 1 114 ? 13.426 19.292 13.083 1.00 66.19 114 GLY A CA 1
ATOM 903 C C . GLY A 1 114 ? 12.794 18.492 14.228 1.00 66.19 114 GLY A C 1
ATOM 904 O O . GLY A 1 114 ? 13.032 18.837 15.378 1.00 66.19 114 GLY A O 1
ATOM 905 N N . ASP A 1 115 ? 12.025 17.443 13.914 1.00 58.34 115 ASP A N 1
ATOM 906 C CA . ASP A 1 115 ? 11.324 16.585 14.885 1.00 58.34 115 ASP A CA 1
ATOM 907 C C . ASP A 1 115 ? 12.034 15.230 15.069 1.00 58.34 115 ASP A C 1
ATOM 909 O O . ASP A 1 115 ? 11.493 14.310 15.677 1.00 58.34 115 ASP A O 1
ATOM 913 N N . ILE A 1 116 ? 13.227 15.078 14.486 1.00 58.75 116 ILE A N 1
ATOM 914 C CA . ILE A 1 116 ? 14.050 13.884 14.653 1.00 58.75 116 ILE A CA 1
ATOM 915 C C . ILE A 1 116 ? 14.762 14.046 15.993 1.00 58.75 116 ILE A C 1
ATOM 917 O O . ILE A 1 116 ? 15.785 14.728 16.075 1.00 58.75 116 ILE A O 1
ATOM 921 N N . ASP A 1 117 ? 14.197 13.455 17.044 1.00 56.88 117 ASP A N 1
ATOM 922 C CA . ASP A 1 117 ? 14.982 13.146 18.233 1.00 56.88 117 ASP A CA 1
ATOM 923 C C . ASP A 1 117 ? 16.181 12.307 17.776 1.00 56.88 117 ASP A C 1
ATOM 925 O O . ASP A 1 117 ? 16.039 11.394 16.967 1.00 56.88 117 ASP A O 1
ATOM 929 N N . ASP A 1 118 ? 17.371 12.692 18.219 1.00 46.06 118 ASP A N 1
ATOM 930 C CA . ASP A 1 118 ? 18.661 12.120 17.838 1.00 46.06 118 ASP A CA 1
ATOM 931 C C . ASP A 1 118 ? 18.702 10.627 18.237 1.00 46.06 118 ASP A C 1
ATOM 933 O O . ASP A 1 118 ? 19.115 10.274 19.343 1.00 46.06 118 ASP A O 1
ATOM 937 N N . VAL A 1 119 ? 18.182 9.737 17.384 1.00 43.97 119 VAL A N 1
ATOM 938 C CA . VAL A 1 119 ? 18.224 8.285 17.602 1.00 43.97 119 VAL A CA 1
ATOM 939 C C . VAL A 1 119 ? 19.532 7.764 17.011 1.00 43.97 119 VAL A C 1
ATOM 941 O O . VAL A 1 119 ? 19.633 7.499 15.811 1.00 43.97 119 VAL A O 1
ATOM 944 N N . GLY A 1 120 ? 20.553 7.712 17.870 1.00 35.94 120 GLY A N 1
ATOM 945 C CA . GLY A 1 120 ? 21.814 7.003 17.631 1.00 35.94 120 GLY A CA 1
ATOM 946 C C . GLY A 1 120 ? 21.719 5.498 17.847 1.00 35.94 120 GLY A C 1
ATOM 947 O O . GLY A 1 120 ? 20.711 5.028 18.420 1.00 35.94 120 GLY A O 1
#

InterPro domains:
  IPR043502 DNA/RNA polymerase superfamily [SSF56672] (2-110)

Radius of gyration: 21.22 Å; chains: 1; bounding box: 45×33×59 Å

Foldseek 3Di:
DVVVVVQVDDDDDDDDLDPDDDAADPPDPPHDPVDDGDDDDDDDDDCPVVVVVPADDDDDPDDDDDPPQDPVNVVPDDPRDPDDDDDDDDDDDDPVCCVVCSRPDPDDHDDDPVPDDPDD

pLDDT: mean 87.86, std 10.57, range [35.94, 97.25]

Organism: NCBI:txid931172

Sequence (120 aa):
MHLFIEKGTRGGVSMITHRHSKANIPGTIGYNAQEENRHILYLDANNLYGWAMSQPLPVGNFQWIDPKVTEQDILGWADDGVDGFILEVDLDYPIHLHDGHSDYPLAPERSCLGDIDDVG